Protein AF-A0A845GDM6-F1 (afdb_monomer_lite)

Foldseek 3Di:
DDDDDDDDADFDDADPVLVVLLVVLCVVLVHDDDDDGDPDDDVQSVCSVPDGDDDDDFDWPPRRDPPDPNTDHDPVSVVSVVSSVVSSVVPPDDDPDPPPPPD

Organism: NCBI:txid2692166

pLDDT: mean 91.73, std 13.09, range [37.19, 98.62]

Radius of gyration: 16.78 Å; chains: 1; bounding box: 31×36×49 Å

Secondary structure (DSSP, 8-state):
------------PPPHHHHHHHHHHHHHTTPPP------S--HHHHHTTTS---------STTT--SSTT----HHHHHHHHHHHHHHHHT----S-------

Sequence (103 aa):
VQVRQTHEARSVPCAPALCGQLEAALQRAGLPLRRLPSGAGHDAMVMAARTDMAMLFVRCGNGGISHNPLETMTAEDAALAARVVSDFIEHFQPSGNDKDYTA

Structure (mmCIF, N/CA/C/O backbone):
data_AF-A0A845GDM6-F1
#
_entry.id   AF-A0A845GDM6-F1
#
loop_
_atom_site.group_PDB
_atom_site.id
_atom_site.type_symbol
_atom_site.label_atom_id
_atom_site.label_alt_id
_atom_site.label_comp_id
_atom_site.label_asym_id
_atom_site.label_entity_id
_atom_site.label_seq_id
_atom_site.pdbx_PDB_ins_code
_atom_site.Cartn_x
_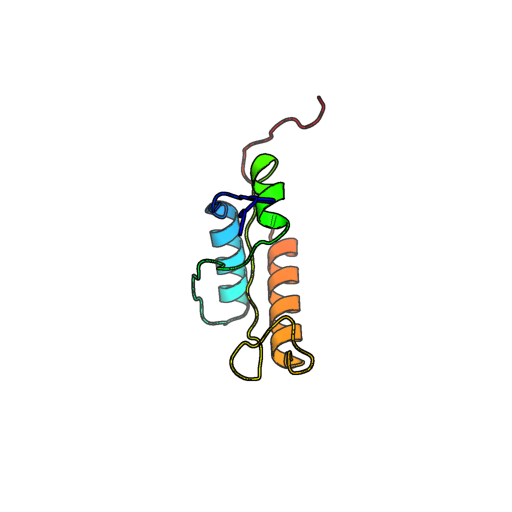atom_site.Cartn_y
_atom_site.Cartn_z
_atom_site.occupancy
_atom_site.B_iso_or_equiv
_atom_site.auth_seq_id
_atom_site.auth_comp_id
_atom_sit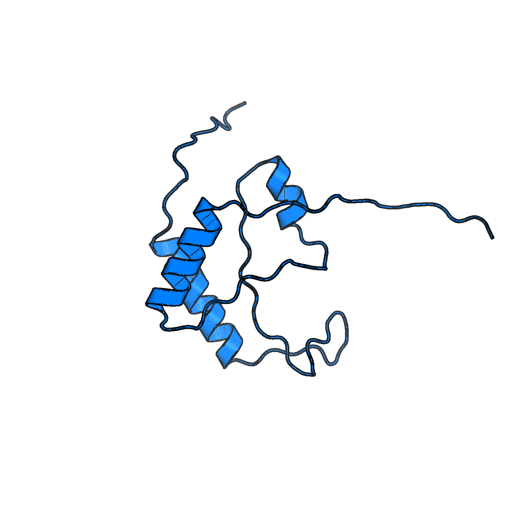e.auth_asym_id
_atom_site.auth_atom_id
_atom_site.pdbx_PDB_model_num
ATOM 1 N N . VAL A 1 1 ? -13.404 -22.088 -30.456 1.00 75.94 1 VAL A N 1
ATOM 2 C CA . VAL A 1 1 ? -12.640 -22.009 -29.187 1.00 75.94 1 VAL A CA 1
ATOM 3 C C . VAL A 1 1 ? -13.639 -22.071 -28.039 1.00 75.94 1 VAL A C 1
ATOM 5 O O . VAL A 1 1 ? -14.599 -21.316 -28.091 1.00 75.94 1 VAL A O 1
ATOM 8 N N . GLN A 1 2 ? -13.481 -22.984 -27.072 1.00 86.50 2 GLN A N 1
ATOM 9 C CA . GLN A 1 2 ? -14.282 -22.988 -25.836 1.00 86.50 2 GLN A CA 1
ATOM 10 C C . GLN A 1 2 ? -13.538 -22.194 -24.761 1.00 86.50 2 GLN A C 1
ATOM 12 O O . GLN A 1 2 ? -12.368 -22.463 -24.499 1.00 86.50 2 GLN A O 1
ATOM 17 N N . VAL A 1 3 ? -14.213 -21.222 -24.151 1.00 91.25 3 VAL A N 1
ATOM 18 C CA . VAL A 1 3 ? -13.692 -20.463 -23.010 1.00 91.25 3 VAL A CA 1
ATOM 19 C C . VAL A 1 3 ? -14.237 -21.103 -21.737 1.00 91.25 3 VAL A C 1
ATOM 21 O O . VAL A 1 3 ? -15.447 -21.272 -21.604 1.00 91.25 3 VAL A O 1
ATOM 24 N N . ARG A 1 4 ? -13.351 -21.473 -20.809 1.00 94.06 4 ARG A N 1
ATOM 25 C CA . ARG A 1 4 ? -13.710 -22.001 -19.486 1.00 94.06 4 ARG A CA 1
ATOM 26 C C . ARG A 1 4 ? -13.233 -21.024 -18.420 1.00 94.06 4 ARG A C 1
ATOM 28 O O . ARG A 1 4 ? -12.035 -20.791 -18.300 1.00 94.06 4 ARG A O 1
ATOM 35 N N . GLN A 1 5 ? -14.164 -20.496 -17.633 1.00 92.88 5 GLN A N 1
ATOM 36 C CA . GLN A 1 5 ? -13.845 -19.675 -16.470 1.00 92.88 5 GLN A CA 1
ATOM 37 C C . GLN A 1 5 ? -13.227 -20.556 -15.377 1.00 92.88 5 GLN A C 1
ATOM 39 O O . GLN A 1 5 ? -13.808 -21.567 -14.980 1.00 92.88 5 GLN A O 1
ATOM 44 N N . THR A 1 6 ? -12.028 -20.199 -14.924 1.00 94.00 6 THR A N 1
ATOM 45 C CA . THR A 1 6 ? -11.295 -20.922 -13.872 1.00 94.00 6 THR A CA 1
ATOM 46 C C . THR A 1 6 ? -11.370 -20.222 -12.521 1.00 94.00 6 THR A C 1
ATOM 48 O O . THR A 1 6 ? -11.271 -20.887 -11.494 1.00 94.00 6 THR A O 1
ATOM 51 N N . HIS A 1 7 ? -11.556 -18.901 -12.506 1.00 88.56 7 HIS A N 1
ATOM 52 C CA . HIS A 1 7 ? -11.569 -18.100 -11.289 1.00 88.56 7 HIS A CA 1
ATOM 53 C C . HIS A 1 7 ? -12.430 -16.842 -11.457 1.00 88.56 7 HIS A C 1
ATOM 55 O O . HIS A 1 7 ? -12.470 -16.251 -12.534 1.00 88.56 7 HIS A O 1
ATOM 61 N N . GLU A 1 8 ? -13.094 -16.441 -10.375 1.00 89.88 8 GLU A N 1
ATOM 62 C CA . GLU A 1 8 ? -13.775 -15.157 -10.220 1.00 89.88 8 GLU A CA 1
ATOM 63 C C . GLU A 1 8 ? -13.732 -14.768 -8.740 1.00 89.88 8 GLU A C 1
ATOM 65 O O . GLU A 1 8 ? -13.993 -15.597 -7.866 1.00 89.88 8 GLU A O 1
ATOM 70 N N . ALA A 1 9 ? -13.406 -13.508 -8.463 1.00 89.06 9 ALA A N 1
ATOM 71 C CA . ALA A 1 9 ? -13.406 -12.946 -7.121 1.00 89.06 9 ALA A CA 1
ATOM 72 C C . ALA A 1 9 ? -14.055 -11.561 -7.146 1.00 89.06 9 ALA A C 1
ATOM 74 O O . ALA A 1 9 ? -13.831 -10.767 -8.060 1.00 89.06 9 ALA A O 1
ATOM 75 N N . ARG A 1 10 ? -14.865 -11.265 -6.126 1.00 90.62 10 ARG A N 1
ATOM 76 C CA . ARG A 1 10 ? -15.479 -9.944 -5.953 1.00 90.62 10 ARG A CA 1
ATOM 77 C C . ARG A 1 10 ? -14.472 -8.976 -5.341 1.00 90.62 10 ARG A C 1
ATOM 79 O O . ARG A 1 10 ? -13.655 -9.378 -4.517 1.00 90.62 10 ARG A O 1
ATOM 86 N N . SER A 1 11 ? -14.578 -7.692 -5.680 1.00 93.25 11 SER A N 1
ATOM 87 C CA . SER A 1 11 ? -13.870 -6.636 -4.952 1.00 93.25 11 SER A CA 1
ATOM 88 C C . SER A 1 11 ? -14.321 -6.601 -3.493 1.00 93.25 11 SER A C 1
ATOM 90 O O . SER A 1 11 ? -15.519 -6.724 -3.221 1.00 93.25 11 SER A O 1
ATOM 92 N N . VAL A 1 12 ? -13.391 -6.355 -2.573 1.00 95.06 12 VAL A N 1
ATOM 93 C CA . VAL A 1 12 ? -13.692 -6.201 -1.146 1.00 95.06 12 VAL A CA 1
ATOM 94 C C . VAL A 1 12 ? -13.280 -4.812 -0.646 1.00 95.06 12 VAL A C 1
ATOM 96 O O . VAL A 1 12 ? -12.235 -4.301 -1.057 1.00 95.06 12 VAL A O 1
ATOM 99 N N . PRO A 1 13 ? -14.083 -4.168 0.217 1.00 95.94 13 PRO A N 1
ATOM 100 C CA . PRO A 1 13 ? -13.684 -2.923 0.855 1.00 95.94 13 PRO A CA 1
ATOM 101 C C . PRO A 1 13 ? -12.670 -3.191 1.974 1.00 95.94 13 PRO A C 1
ATOM 103 O O . PRO A 1 13 ? -12.802 -4.155 2.726 1.00 95.94 13 PRO A O 1
ATOM 106 N N . CYS A 1 14 ? -11.693 -2.297 2.126 1.00 96.81 14 CYS A N 1
ATOM 107 C CA . CYS A 1 14 ? -10.884 -2.247 3.342 1.00 96.81 14 CYS A CA 1
ATOM 108 C C . CYS A 1 14 ? -11.738 -1.760 4.525 1.00 96.81 14 CYS A C 1
ATOM 110 O O . CYS A 1 14 ? -12.643 -0.937 4.352 1.00 96.81 14 CYS A O 1
ATOM 112 N N . ALA A 1 15 ? -11.419 -2.223 5.733 1.00 96.56 15 ALA A N 1
ATOM 113 C CA . ALA A 1 15 ? -12.084 -1.806 6.959 1.00 96.56 15 ALA A CA 1
ATOM 114 C C . ALA A 1 15 ? -11.786 -0.320 7.254 1.00 96.56 15 ALA A C 1
ATOM 116 O O . ALA A 1 15 ? -10.617 0.037 7.433 1.00 96.56 15 ALA A O 1
ATOM 117 N N . PRO A 1 16 ? -12.807 0.558 7.366 1.00 95.56 16 PRO A N 1
ATOM 118 C CA . PRO A 1 16 ? -12.589 1.991 7.575 1.00 95.56 16 PRO A CA 1
ATOM 119 C C . PRO A 1 16 ? -11.759 2.319 8.820 1.00 95.56 16 PRO A C 1
ATOM 121 O O . PRO A 1 16 ? -10.939 3.234 8.782 1.00 95.56 16 PRO A O 1
ATOM 124 N N . ALA A 1 17 ? -11.931 1.550 9.900 1.00 95.88 17 ALA A N 1
ATOM 125 C CA . ALA A 1 17 ? -11.170 1.722 11.135 1.00 95.88 17 ALA A CA 1
ATOM 126 C C . ALA A 1 17 ? -9.666 1.472 10.928 1.00 95.88 17 ALA A C 1
ATOM 128 O O . ALA A 1 17 ? -8.844 2.275 11.366 1.00 95.88 17 ALA A O 1
ATOM 129 N N . LEU A 1 18 ? -9.304 0.405 10.209 1.00 97.00 18 LEU A N 1
ATOM 130 C CA . LEU A 1 18 ? -7.907 0.082 9.916 1.00 97.00 18 LEU A CA 1
ATOM 131 C C . LEU A 1 18 ? -7.289 1.064 8.917 1.00 97.00 18 LEU A C 1
ATOM 133 O O . LEU A 1 18 ? -6.145 1.476 9.094 1.00 97.00 18 LEU A O 1
ATOM 137 N N . CYS A 1 19 ? -8.052 1.503 7.910 1.00 97.31 19 CYS A N 1
ATOM 138 C CA . CYS A 1 19 ? -7.617 2.577 7.017 1.00 97.31 19 CYS A CA 1
ATOM 139 C C . CYS A 1 19 ? -7.325 3.868 7.791 1.00 97.31 19 CYS A C 1
ATOM 141 O O . CYS A 1 19 ? -6.273 4.462 7.587 1.00 97.31 19 CYS A O 1
ATOM 143 N N . GLY A 1 20 ? -8.207 4.276 8.710 1.00 97.44 20 GLY A N 1
ATOM 144 C CA . GLY A 1 20 ? -7.991 5.463 9.544 1.00 97.44 20 GLY A CA 1
ATOM 145 C C . GLY A 1 20 ? -6.748 5.356 10.433 1.00 97.44 20 GLY A C 1
ATOM 146 O O . GLY A 1 20 ? -6.024 6.332 10.614 1.00 97.44 20 GLY A O 1
ATOM 147 N N . GLN A 1 21 ? -6.446 4.162 10.942 1.00 98.00 21 GLN A N 1
ATOM 148 C CA . GLN A 1 21 ? -5.230 3.925 11.721 1.00 98.00 21 GLN A CA 1
ATOM 149 C C . GLN A 1 21 ? -3.954 3.964 10.862 1.00 98.00 21 GLN A C 1
ATOM 151 O O . GLN A 1 21 ? -2.965 4.567 11.280 1.00 98.00 21 GLN A O 1
ATOM 156 N N . LEU A 1 22 ? -3.969 3.402 9.645 1.00 98.12 22 LEU A N 1
ATOM 157 C CA . LEU A 1 22 ? -2.860 3.555 8.689 1.00 98.12 22 LEU A CA 1
ATOM 158 C C . LEU A 1 22 ? -2.661 5.019 8.272 1.00 98.12 22 LEU A C 1
ATOM 160 O O . LEU A 1 22 ? -1.531 5.474 8.113 1.00 98.12 22 LEU A O 1
ATOM 164 N N . GLU A 1 23 ? -3.747 5.775 8.123 1.00 98.19 23 GLU A N 1
ATOM 165 C CA . GLU A 1 23 ? -3.695 7.212 7.844 1.00 98.19 23 GLU A CA 1
ATOM 166 C C . GLU A 1 23 ? -3.034 7.991 8.973 1.00 98.19 23 GLU A C 1
ATOM 168 O O . GLU A 1 23 ? -2.177 8.833 8.709 1.00 98.19 23 GLU A O 1
ATOM 173 N N . ALA A 1 24 ? -3.373 7.677 10.223 1.00 98.25 24 ALA A N 1
ATOM 174 C CA . ALA A 1 24 ? -2.714 8.268 11.379 1.00 98.25 24 ALA A CA 1
ATOM 175 C C . ALA A 1 24 ? -1.209 7.944 11.398 1.00 98.25 24 ALA A C 1
ATOM 177 O O . ALA A 1 24 ? -0.403 8.823 11.705 1.00 98.25 24 ALA A O 1
ATOM 178 N N . ALA A 1 25 ? -0.816 6.725 11.011 1.00 98.44 25 ALA A N 1
ATOM 179 C CA . ALA A 1 25 ? 0.593 6.345 10.910 1.00 98.44 25 ALA A CA 1
ATOM 180 C C . ALA A 1 25 ? 1.340 7.124 9.811 1.00 98.44 25 ALA A C 1
ATOM 182 O O . ALA A 1 25 ? 2.428 7.658 10.037 1.00 98.44 25 ALA A O 1
ATOM 183 N N . LEU A 1 26 ? 0.725 7.288 8.635 1.00 98.19 26 LEU A N 1
ATOM 184 C CA . LEU A 1 26 ? 1.259 8.136 7.562 1.00 98.19 26 LEU A CA 1
ATOM 185 C C . LEU A 1 26 ? 1.413 9.599 8.006 1.00 98.19 26 LEU A C 1
ATOM 187 O O . LEU A 1 26 ? 2.436 10.223 7.722 1.00 98.19 26 LEU A O 1
ATOM 191 N N . GLN A 1 27 ? 0.431 10.133 8.738 1.00 97.88 27 GLN A N 1
ATOM 192 C CA . GLN A 1 27 ? 0.472 11.494 9.276 1.00 97.88 27 GLN A CA 1
ATOM 193 C C . GLN A 1 27 ? 1.609 11.679 10.287 1.00 97.88 27 GLN A C 1
ATOM 195 O O . GLN A 1 27 ? 2.355 12.652 10.177 1.00 97.88 27 GLN A O 1
ATOM 200 N N . ARG A 1 28 ? 1.795 10.741 11.228 1.00 98.00 28 ARG A N 1
ATOM 201 C CA . ARG A 1 28 ? 2.926 10.763 12.177 1.00 98.00 28 ARG A CA 1
ATOM 202 C C . ARG A 1 28 ? 4.278 10.684 11.471 1.00 98.00 28 ARG A C 1
ATOM 204 O O . ARG A 1 28 ? 5.235 11.323 11.902 1.00 98.00 28 ARG A O 1
ATOM 211 N N . ALA A 1 29 ? 4.352 9.949 10.362 1.00 97.25 29 ALA A N 1
ATOM 212 C CA . ALA A 1 29 ? 5.545 9.875 9.525 1.00 97.25 29 ALA A CA 1
ATOM 213 C C . ALA A 1 29 ? 5.782 11.133 8.661 1.00 97.25 29 ALA A C 1
ATOM 215 O O . ALA A 1 29 ? 6.842 11.239 8.044 1.00 97.25 29 ALA A O 1
ATOM 216 N N . GLY A 1 30 ? 4.832 12.077 8.612 1.00 97.81 30 GLY A N 1
ATOM 217 C CA . GLY A 1 30 ? 4.909 13.279 7.777 1.00 97.81 30 GLY A CA 1
ATOM 218 C C . GLY A 1 30 ? 4.747 12.999 6.280 1.00 97.81 30 GLY A C 1
ATOM 219 O O . GLY A 1 30 ? 5.252 13.760 5.456 1.00 97.81 30 GLY A O 1
ATOM 220 N N . LEU A 1 31 ? 4.082 11.897 5.918 1.00 97.31 31 LEU A N 1
ATOM 221 C CA . LEU A 1 31 ? 3.934 11.448 4.535 1.00 97.31 31 LEU A CA 1
ATOM 222 C C . LEU A 1 31 ? 2.589 11.878 3.932 1.00 97.31 31 LEU A C 1
ATOM 224 O O . LEU A 1 31 ? 1.574 11.931 4.632 1.00 97.31 31 LEU A O 1
ATOM 228 N N . PRO A 1 32 ? 2.544 12.163 2.618 1.00 95.31 32 PRO A N 1
ATOM 229 C CA . PRO A 1 32 ? 1.298 12.500 1.947 1.00 95.31 32 PRO A CA 1
ATOM 230 C C . PRO A 1 32 ? 0.350 11.297 1.912 1.00 95.31 32 PRO A C 1
ATOM 232 O O . PRO A 1 32 ? 0.751 10.172 1.615 1.00 95.31 32 PRO A O 1
ATOM 235 N N . LEU A 1 33 ? -0.937 11.557 2.140 1.00 94.88 33 LEU A N 1
ATOM 236 C CA . LEU A 1 33 ? -1.984 10.546 2.058 1.00 94.88 33 LEU A CA 1
ATOM 237 C C . LEU A 1 33 ? -2.606 10.503 0.660 1.00 94.88 33 LEU A C 1
ATOM 239 O O . LEU A 1 33 ? -3.063 11.516 0.129 1.00 94.88 33 LEU A O 1
ATOM 243 N N . ARG A 1 34 ? -2.715 9.296 0.101 1.00 95.19 34 ARG A N 1
ATOM 244 C CA . ARG A 1 34 ? -3.550 9.010 -1.066 1.00 95.19 34 ARG A CA 1
ATOM 245 C C . ARG A 1 34 ? -4.316 7.710 -0.850 1.00 95.19 34 ARG A C 1
ATOM 247 O O . ARG A 1 34 ? -3.709 6.672 -0.618 1.00 95.19 34 ARG A O 1
ATOM 254 N N . ARG A 1 35 ? -5.642 7.761 -0.991 1.00 95.81 35 ARG A N 1
ATOM 255 C CA . ARG A 1 35 ? -6.486 6.561 -1.056 1.00 95.81 35 ARG A CA 1
ATOM 256 C C . ARG A 1 35 ? -6.554 6.066 -2.496 1.00 95.81 35 ARG A C 1
ATOM 258 O O . ARG A 1 35 ? -6.845 6.852 -3.396 1.00 95.81 35 ARG A O 1
ATOM 265 N N . LEU A 1 36 ? -6.287 4.781 -2.700 1.00 95.69 36 LEU A N 1
ATOM 266 C CA . LEU A 1 36 ? -6.322 4.122 -4.003 1.00 95.69 36 LEU A CA 1
ATOM 267 C C . LEU A 1 36 ? -7.069 2.788 -3.883 1.00 95.69 36 LEU A C 1
ATOM 269 O O . LEU A 1 36 ? -6.840 2.071 -2.908 1.00 95.69 36 LEU A O 1
ATOM 273 N N . PRO A 1 37 ? -7.930 2.423 -4.849 1.00 95.69 37 PRO A N 1
ATOM 274 C CA . PRO A 1 37 ? -8.372 1.041 -4.974 1.00 95.69 37 PRO A CA 1
ATOM 275 C C . PRO A 1 37 ? -7.207 0.164 -5.463 1.00 95.69 37 PRO A C 1
ATOM 277 O O . PRO A 1 37 ? -6.425 0.598 -6.312 1.00 95.69 37 PRO A O 1
ATOM 280 N N . SER A 1 38 ? -7.112 -1.079 -4.977 1.00 95.81 38 SER A N 1
ATOM 281 C CA . SER A 1 38 ? -6.240 -2.075 -5.613 1.00 95.81 38 SER A CA 1
ATOM 282 C C . SER A 1 38 ? -6.936 -2.671 -6.835 1.00 95.81 38 SER A C 1
ATOM 284 O O . SER A 1 38 ? -8.077 -3.121 -6.741 1.00 95.81 38 SER A O 1
ATOM 286 N N . GLY A 1 39 ? -6.246 -2.670 -7.978 1.00 92.38 39 GLY A N 1
ATOM 287 C CA . GLY A 1 39 ? -6.707 -3.339 -9.198 1.00 92.38 39 GLY A CA 1
ATOM 288 C C . GLY A 1 39 ? -6.321 -4.820 -9.276 1.00 92.38 39 GLY A C 1
ATOM 289 O O . GLY A 1 39 ? -6.830 -5.526 -10.143 1.00 92.38 39 GLY A O 1
ATOM 290 N N . ALA A 1 40 ? -5.429 -5.288 -8.398 1.00 93.12 40 ALA A N 1
ATOM 291 C CA . ALA A 1 40 ? -4.930 -6.658 -8.383 1.00 93.12 40 ALA A CA 1
ATOM 292 C C . ALA A 1 40 ? -5.539 -7.470 -7.232 1.00 93.12 40 ALA A C 1
ATOM 294 O O . ALA A 1 40 ? -5.942 -6.931 -6.199 1.00 93.12 40 ALA A O 1
ATOM 295 N N . GLY A 1 41 ? -5.574 -8.791 -7.418 1.00 92.38 41 GLY A N 1
ATOM 296 C CA . GLY A 1 41 ? -5.899 -9.726 -6.350 1.00 92.38 41 GLY A CA 1
ATOM 297 C C . GLY A 1 41 ? -4.788 -9.781 -5.302 1.00 92.38 41 GLY A C 1
ATOM 298 O O . GLY A 1 41 ? -3.616 -9.875 -5.657 1.00 92.38 41 GLY A O 1
ATOM 299 N N . HIS A 1 42 ? -5.156 -9.767 -4.022 1.00 95.81 42 HIS A N 1
ATOM 300 C CA . HIS A 1 42 ? -4.235 -9.981 -2.901 1.00 95.81 42 HIS A CA 1
ATOM 301 C C . HIS A 1 42 ? -4.864 -10.925 -1.881 1.00 95.81 42 HIS A C 1
ATOM 303 O O . HIS A 1 42 ? -6.089 -10.979 -1.769 1.00 95.81 42 HIS A O 1
ATOM 309 N N . ASP A 1 43 ? -4.048 -11.589 -1.064 1.00 95.62 43 ASP A N 1
ATOM 310 C CA . ASP A 1 43 ? -4.541 -12.473 0.003 1.00 95.62 43 ASP A CA 1
ATOM 311 C C . ASP A 1 43 ? -5.465 -11.748 0.990 1.00 95.62 43 ASP A C 1
ATOM 313 O O . ASP A 1 43 ? -6.403 -12.339 1.524 1.00 95.62 43 ASP A O 1
ATOM 317 N N . ALA A 1 44 ? -5.277 -10.433 1.158 1.00 94.75 44 ALA A N 1
ATOM 318 C CA . ALA A 1 44 ? -6.181 -9.5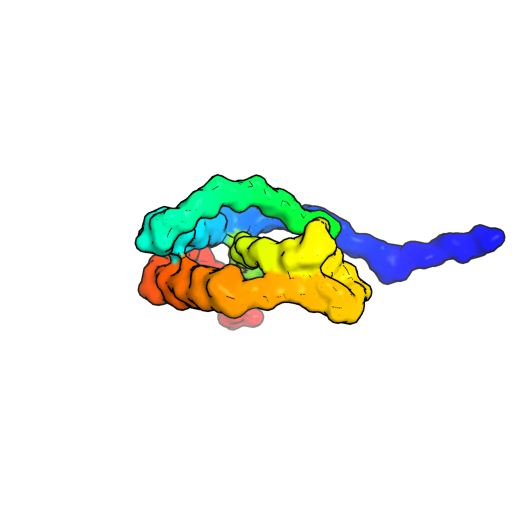68 1.913 1.00 94.75 44 ALA A CA 1
ATOM 319 C C . ALA A 1 44 ? -7.650 -9.707 1.467 1.00 94.75 44 ALA A C 1
ATOM 321 O O . ALA A 1 44 ? -8.553 -9.649 2.299 1.00 94.75 44 ALA A O 1
ATOM 322 N N . MET A 1 45 ? -7.896 -9.965 0.176 1.00 94.81 45 MET A N 1
ATOM 323 C CA . MET A 1 45 ? -9.243 -10.184 -0.351 1.00 94.81 45 MET A CA 1
ATOM 324 C C . MET A 1 45 ? -9.898 -11.451 0.196 1.00 94.81 45 MET A C 1
ATOM 326 O O . MET A 1 45 ? -11.099 -11.463 0.452 1.00 94.81 45 MET A O 1
ATOM 330 N N . VAL A 1 46 ? -9.110 -12.506 0.407 1.00 93.19 46 VAL A N 1
ATOM 331 C CA . VAL A 1 46 ? -9.575 -13.744 1.042 1.00 93.19 46 VAL A CA 1
ATOM 332 C C . VAL A 1 46 ? -9.755 -13.525 2.545 1.00 93.19 46 VAL A C 1
ATOM 334 O O . VAL A 1 46 ? -10.768 -13.933 3.117 1.00 93.19 46 VAL A O 1
ATOM 337 N N . MET A 1 47 ? -8.809 -12.825 3.178 1.00 94.06 47 MET A N 1
ATOM 338 C CA . MET A 1 47 ? -8.842 -12.524 4.613 1.00 94.06 47 MET A CA 1
ATOM 339 C C . MET A 1 47 ? -10.037 -11.658 5.019 1.00 94.06 47 MET A C 1
ATOM 341 O O . MET A 1 47 ? -10.558 -11.847 6.117 1.00 94.06 47 MET A O 1
ATOM 345 N N . ALA A 1 48 ? -10.530 -10.791 4.128 1.00 92.75 48 ALA A N 1
ATOM 346 C CA . ALA A 1 48 ? -11.700 -9.941 4.360 1.00 92.75 48 ALA A CA 1
ATOM 347 C C . ALA A 1 48 ? -12.975 -10.724 4.733 1.00 92.75 48 ALA A C 1
ATOM 349 O O . ALA A 1 48 ? -13.879 -10.181 5.362 1.00 92.75 48 ALA A O 1
ATOM 350 N N . ALA A 1 49 ? -13.064 -12.011 4.372 1.00 90.69 49 ALA A N 1
ATOM 351 C CA . ALA A 1 49 ? -14.180 -12.863 4.780 1.00 90.69 49 ALA A CA 1
ATOM 352 C C . ALA A 1 49 ? -14.119 -13.272 6.263 1.00 90.69 49 ALA A C 1
ATOM 354 O O . ALA A 1 49 ? -15.117 -13.749 6.803 1.00 90.69 49 ALA A O 1
ATOM 355 N N . ARG A 1 50 ? -12.951 -13.148 6.905 1.00 92.56 50 ARG A N 1
ATOM 356 C CA . ARG A 1 50 ? -12.697 -13.619 8.271 1.00 92.56 50 ARG A CA 1
ATOM 357 C C . ARG A 1 50 ? -12.400 -12.493 9.229 1.00 92.56 50 ARG A C 1
ATOM 359 O O . ARG A 1 50 ? -12.953 -12.518 10.314 1.00 92.56 50 ARG A O 1
ATOM 366 N N . THR A 1 51 ? -11.603 -11.516 8.827 1.00 93.06 51 THR A N 1
ATOM 367 C CA . THR A 1 51 ? -11.167 -10.424 9.695 1.00 93.06 51 THR A CA 1
ATOM 368 C C . THR A 1 51 ? -11.135 -9.098 8.944 1.00 93.06 51 THR A C 1
ATOM 370 O O . THR A 1 51 ? -11.171 -9.063 7.711 1.00 93.06 51 THR A O 1
ATOM 373 N N . ASP A 1 52 ? -11.063 -8.006 9.700 1.00 94.25 52 ASP A N 1
ATOM 374 C CA . ASP A 1 52 ? -10.841 -6.675 9.154 1.00 94.25 52 ASP A CA 1
ATOM 375 C C . ASP A 1 52 ? -9.470 -6.618 8.461 1.00 94.25 52 ASP A C 1
ATOM 377 O O . ASP A 1 52 ? -8.479 -7.172 8.940 1.00 94.25 52 ASP A O 1
ATOM 381 N N . MET A 1 53 ? -9.398 -5.925 7.325 1.00 95.56 53 MET A N 1
ATOM 382 C CA . MET A 1 53 ? -8.158 -5.754 6.566 1.00 95.56 53 MET A CA 1
ATOM 383 C C . MET A 1 53 ? -8.011 -4.318 6.060 1.00 95.56 53 MET A C 1
ATOM 385 O O . MET A 1 53 ? -8.994 -3.657 5.728 1.00 95.56 53 MET A O 1
ATOM 389 N N . ALA A 1 54 ? -6.770 -3.844 5.974 1.00 97.00 54 ALA A N 1
ATOM 390 C CA . ALA A 1 54 ? -6.366 -2.648 5.237 1.00 97.00 54 ALA A CA 1
ATOM 391 C C . ALA A 1 54 ? -5.033 -2.927 4.530 1.00 97.00 54 ALA A C 1
ATOM 393 O O . ALA A 1 54 ? -4.314 -3.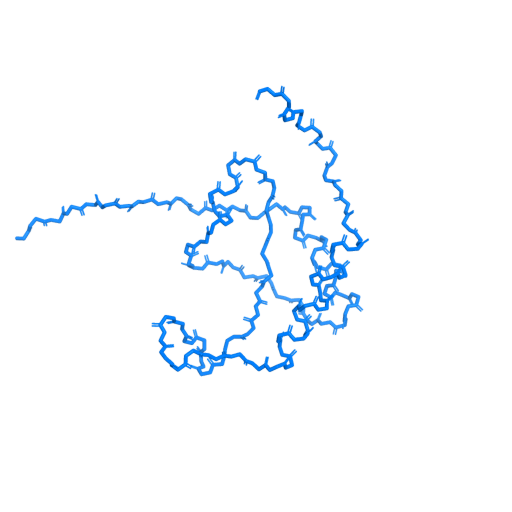854 4.901 1.00 97.00 54 ALA A O 1
ATOM 394 N N . MET A 1 55 ? -4.712 -2.151 3.498 1.00 97.81 55 MET A N 1
ATOM 395 C CA . MET A 1 55 ? -3.462 -2.286 2.750 1.00 97.81 55 MET A CA 1
ATOM 396 C C . MET A 1 55 ? -2.724 -0.953 2.695 1.00 97.81 55 MET A C 1
ATOM 398 O O . MET A 1 55 ? -3.342 0.095 2.508 1.00 97.81 55 MET A O 1
ATOM 402 N N . LEU A 1 56 ? -1.398 -1.015 2.804 1.00 97.88 56 LEU A N 1
ATOM 403 C CA . LEU A 1 56 ? -0.500 0.093 2.501 1.00 97.88 56 LEU A CA 1
ATOM 404 C C . LEU A 1 56 ? 0.143 -0.161 1.136 1.00 97.88 56 LEU A C 1
ATOM 406 O O . LEU A 1 56 ? 0.734 -1.216 0.914 1.00 97.88 56 LEU A O 1
ATOM 410 N N . PHE A 1 57 ? 0.032 0.803 0.228 1.00 97.44 57 PHE A N 1
ATOM 411 C CA . PHE A 1 57 ? 0.720 0.761 -1.060 1.00 97.44 57 PHE A CA 1
ATOM 412 C C . PHE A 1 57 ? 2.047 1.505 -0.993 1.00 97.44 57 PHE A C 1
ATOM 414 O O . PHE A 1 57 ? 2.153 2.566 -0.380 1.00 97.44 57 PHE A O 1
ATOM 421 N N . VAL A 1 58 ? 3.035 0.955 -1.691 1.00 96.19 58 VAL A N 1
ATOM 422 C CA . VAL A 1 58 ? 4.365 1.538 -1.858 1.00 96.19 58 VAL A CA 1
ATOM 423 C C . VAL A 1 58 ? 4.585 1.794 -3.342 1.00 96.19 58 VAL A C 1
ATOM 425 O O . VAL A 1 58 ? 4.075 1.059 -4.189 1.00 96.19 58 VAL A O 1
ATOM 428 N N . ARG A 1 59 ? 5.306 2.866 -3.677 1.00 95.50 59 ARG A N 1
ATOM 429 C CA . ARG A 1 59 ? 5.611 3.181 -5.074 1.00 95.50 59 ARG A CA 1
ATOM 430 C C . ARG A 1 59 ? 6.459 2.068 -5.680 1.00 95.50 59 ARG A C 1
ATOM 432 O O . ARG A 1 59 ? 7.469 1.668 -5.108 1.00 95.50 59 ARG A O 1
ATOM 439 N N . CYS A 1 60 ? 6.065 1.631 -6.868 1.00 95.94 60 CYS A N 1
ATOM 440 C CA . CYS A 1 60 ? 6.882 0.775 -7.709 1.00 95.94 60 CYS A CA 1
ATOM 441 C C . CYS A 1 60 ? 7.546 1.638 -8.792 1.00 95.94 60 CYS A C 1
ATOM 443 O O . CYS A 1 60 ? 6.918 2.534 -9.367 1.00 95.94 60 CYS A O 1
ATOM 445 N N . GLY A 1 61 ? 8.838 1.414 -9.024 1.00 95.38 61 GLY A N 1
ATOM 446 C CA . GLY A 1 61 ? 9.615 2.121 -10.035 1.00 95.38 61 GLY A CA 1
ATOM 447 C C . GLY A 1 61 ? 9.224 1.719 -11.457 1.00 95.38 61 GLY A C 1
ATOM 448 O O . GLY A 1 61 ? 8.255 0.998 -11.684 1.00 95.38 61 GLY A O 1
ATOM 449 N N . ASN A 1 62 ? 9.970 2.221 -12.442 1.00 95.81 62 ASN A N 1
ATOM 450 C CA . ASN A 1 62 ? 9.777 1.889 -13.860 1.00 95.81 62 ASN A CA 1
ATOM 451 C C . ASN A 1 62 ? 8.320 2.033 -14.345 1.00 95.81 62 ASN A C 1
ATOM 453 O O . ASN A 1 62 ? 7.839 1.242 -15.147 1.00 95.81 62 ASN A O 1
ATOM 457 N N . GLY A 1 63 ? 7.609 3.052 -13.851 1.00 94.69 63 GLY A N 1
ATOM 458 C CA . GLY A 1 63 ? 6.219 3.322 -14.229 1.00 94.69 63 GLY A CA 1
ATOM 459 C C . GLY A 1 63 ? 5.180 2.418 -13.557 1.00 94.69 63 GLY A C 1
ATOM 460 O O . GLY A 1 63 ? 4.047 2.371 -14.026 1.00 94.69 63 GLY A O 1
ATOM 461 N N . GLY A 1 64 ? 5.535 1.718 -12.476 1.00 95.00 64 GLY A N 1
ATOM 462 C CA . GLY A 1 64 ? 4.620 0.832 -11.754 1.00 95.00 64 GLY A CA 1
ATOM 463 C C . GLY A 1 64 ? 4.486 -0.561 -12.370 1.00 95.00 64 GLY A C 1
ATOM 464 O O . GLY A 1 64 ? 3.473 -1.227 -12.163 1.00 95.00 64 GLY A O 1
ATOM 465 N N . ILE A 1 65 ? 5.477 -0.989 -13.156 1.00 95.62 65 ILE A N 1
ATOM 466 C CA . ILE A 1 65 ? 5.517 -2.330 -13.744 1.00 95.62 65 ILE A CA 1
ATOM 467 C C . ILE A 1 65 ? 5.652 -3.374 -12.627 1.00 95.62 65 ILE A C 1
ATOM 469 O O . ILE A 1 65 ? 6.535 -3.264 -11.784 1.00 95.62 65 ILE A O 1
ATOM 473 N N . SER A 1 66 ? 4.836 -4.427 -12.684 1.00 95.50 66 SER A N 1
ATOM 474 C CA . SER A 1 66 ? 4.903 -5.582 -11.781 1.00 95.50 66 SER A CA 1
ATOM 475 C C . SER A 1 66 ? 4.782 -6.897 -12.562 1.00 95.50 66 SER A C 1
ATOM 477 O O . SER A 1 66 ? 4.411 -6.881 -13.740 1.00 95.50 66 SER A O 1
ATOM 479 N N . HIS A 1 67 ? 5.138 -8.028 -11.943 1.00 95.62 67 HIS A N 1
ATOM 480 C CA . HIS A 1 67 ? 5.260 -9.347 -12.590 1.00 95.62 67 HIS A CA 1
ATOM 481 C C . HIS A 1 67 ? 6.227 -9.338 -13.784 1.00 95.62 67 HIS A C 1
ATOM 483 O O . HIS A 1 67 ? 6.040 -10.029 -14.789 1.00 95.62 67 HIS A O 1
ATOM 489 N N . ASN A 1 68 ? 7.279 -8.532 -13.679 1.00 97.38 68 ASN A N 1
ATOM 490 C CA . ASN A 1 68 ? 8.275 -8.346 -14.721 1.00 97.38 68 ASN A CA 1
ATOM 491 C C . ASN A 1 68 ? 9.665 -8.240 -14.080 1.00 97.38 68 ASN A C 1
ATOM 493 O O . ASN A 1 68 ? 9.779 -7.630 -13.023 1.00 97.38 68 ASN A O 1
ATOM 497 N N . PRO A 1 69 ? 10.740 -8.736 -14.715 1.00 97.38 69 PRO A N 1
ATOM 498 C CA . PRO A 1 69 ? 12.103 -8.560 -14.202 1.00 97.38 69 PRO A CA 1
ATOM 499 C C . PRO A 1 69 ? 12.544 -7.100 -13.995 1.00 97.38 69 PRO A C 1
ATOM 501 O O . PRO A 1 69 ? 13.503 -6.853 -13.273 1.00 97.38 69 PRO A O 1
ATOM 504 N N . LEU A 1 70 ? 11.874 -6.139 -14.639 1.00 97.25 70 LEU A N 1
ATOM 505 C CA . LEU A 1 70 ? 12.099 -4.704 -14.453 1.00 97.25 70 LEU A CA 1
ATOM 506 C C . LEU A 1 70 ? 11.308 -4.111 -13.275 1.00 97.25 70 LEU A C 1
ATOM 508 O O . LEU A 1 70 ? 11.414 -2.912 -13.026 1.00 97.25 70 LEU A O 1
ATOM 512 N N . GLU A 1 71 ? 10.506 -4.898 -12.563 1.00 97.75 71 GLU A N 1
ATOM 513 C CA . GLU A 1 71 ? 9.867 -4.471 -11.318 1.00 97.75 71 GLU A CA 1
ATOM 514 C C . GLU A 1 71 ? 10.932 -4.053 -10.299 1.00 97.75 71 GLU A C 1
ATOM 516 O O . GLU A 1 71 ? 11.933 -4.740 -10.093 1.00 97.75 71 GLU A O 1
ATOM 521 N N . THR A 1 72 ? 10.747 -2.887 -9.684 1.00 97.62 72 THR A N 1
ATOM 522 C CA . THR A 1 72 ? 11.737 -2.332 -8.759 1.00 97.62 72 THR A CA 1
ATOM 523 C C . THR A 1 72 ? 11.091 -1.437 -7.711 1.00 97.62 72 THR A C 1
ATOM 525 O O . THR A 1 72 ? 10.006 -0.892 -7.910 1.00 97.62 72 THR A O 1
ATOM 528 N N . MET A 1 73 ? 11.782 -1.261 -6.592 1.00 97.69 73 MET A N 1
ATOM 529 C CA . MET A 1 73 ? 11.412 -0.377 -5.493 1.00 97.69 73 MET A CA 1
ATOM 530 C C . MET A 1 73 ? 12.692 0.243 -4.935 1.00 97.69 73 MET A C 1
ATOM 532 O O . MET A 1 73 ? 13.729 -0.419 -4.861 1.00 97.69 73 MET A O 1
ATOM 536 N N . THR A 1 74 ? 12.638 1.515 -4.543 1.00 98.06 74 THR A N 1
ATOM 537 C CA . THR A 1 74 ? 13.797 2.169 -3.927 1.00 98.06 74 THR A CA 1
ATOM 538 C C . THR A 1 74 ? 13.956 1.728 -2.470 1.00 98.06 74 THR A C 1
ATOM 540 O O . THR A 1 74 ? 12.979 1.418 -1.787 1.00 98.06 74 THR A O 1
ATOM 543 N N . ALA A 1 75 ? 15.189 1.735 -1.960 1.00 98.25 75 ALA A N 1
ATOM 544 C CA . ALA A 1 75 ? 15.436 1.470 -0.541 1.00 98.25 75 ALA A CA 1
ATOM 545 C C . ALA A 1 75 ? 14.757 2.511 0.371 1.00 98.25 75 ALA A C 1
ATOM 547 O O . ALA A 1 75 ? 14.331 2.179 1.473 1.00 98.25 75 ALA A O 1
ATOM 548 N N . GLU A 1 76 ? 14.622 3.753 -0.103 1.00 98.12 76 GLU A N 1
ATOM 549 C CA . GLU A 1 76 ? 13.912 4.821 0.603 1.00 98.12 76 GLU A CA 1
ATOM 550 C C . GLU A 1 76 ? 12.415 4.511 0.732 1.00 98.12 76 GLU A C 1
ATOM 552 O O . GLU A 1 76 ?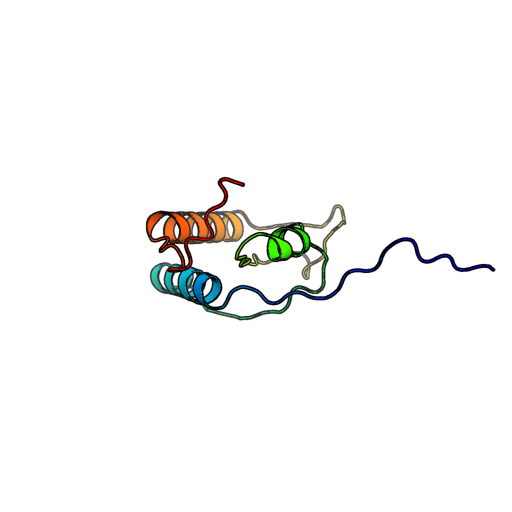 11.883 4.542 1.839 1.00 98.12 76 GLU A O 1
ATOM 557 N N . ASP A 1 77 ? 11.746 4.137 -0.364 1.00 97.62 77 ASP A N 1
ATOM 558 C CA . ASP A 1 77 ? 10.332 3.744 -0.337 1.00 97.62 77 ASP A CA 1
ATOM 559 C C . ASP A 1 77 ? 10.101 2.537 0.587 1.00 97.62 77 ASP A C 1
ATOM 561 O O . ASP A 1 77 ? 9.148 2.527 1.369 1.00 97.62 77 ASP A O 1
ATOM 565 N N . ALA A 1 78 ? 11.005 1.552 0.553 1.00 97.94 78 ALA A N 1
ATOM 566 C CA . ALA A 1 78 ? 10.959 0.392 1.441 1.00 97.94 78 ALA A CA 1
ATOM 567 C C . ALA A 1 78 ? 11.105 0.786 2.921 1.00 97.94 78 ALA A C 1
ATOM 569 O O . ALA A 1 78 ? 10.346 0.316 3.769 1.00 97.94 78 ALA A O 1
ATOM 570 N N . ALA A 1 79 ? 12.054 1.673 3.237 1.00 98.38 79 ALA A N 1
ATOM 571 C CA . ALA A 1 79 ? 12.288 2.151 4.596 1.00 98.38 79 ALA A CA 1
ATOM 572 C C . ALA A 1 79 ? 11.105 2.976 5.127 1.00 98.38 79 ALA A C 1
ATOM 574 O O . ALA A 1 79 ? 10.698 2.799 6.277 1.00 98.38 79 ALA A O 1
ATOM 575 N N . LEU A 1 80 ? 10.515 3.838 4.292 1.00 98.25 80 LEU A N 1
ATOM 576 C CA . LEU A 1 80 ? 9.313 4.598 4.642 1.00 98.25 80 LEU A CA 1
ATOM 577 C C . LEU A 1 80 ? 8.128 3.668 4.913 1.00 98.25 80 LEU A C 1
ATOM 579 O O . LEU A 1 80 ? 7.443 3.834 5.921 1.00 98.25 80 LEU A O 1
ATOM 583 N N . ALA A 1 81 ? 7.914 2.663 4.062 1.00 98.06 81 ALA A N 1
ATOM 584 C CA . ALA A 1 81 ? 6.854 1.680 4.253 1.00 98.06 81 ALA A CA 1
ATOM 585 C C . ALA A 1 81 ? 7.037 0.883 5.550 1.00 98.06 81 ALA A C 1
ATOM 587 O O . ALA A 1 81 ? 6.099 0.772 6.338 1.00 98.06 81 ALA A O 1
ATOM 588 N N . ALA A 1 82 ? 8.252 0.389 5.811 1.00 98.38 82 ALA A N 1
ATOM 589 C CA . ALA A 1 82 ? 8.572 -0.332 7.039 1.00 98.38 82 ALA A CA 1
ATOM 590 C C . ALA A 1 82 ? 8.325 0.532 8.284 1.00 98.38 82 ALA A C 1
ATOM 592 O O . ALA A 1 82 ? 7.714 0.068 9.245 1.00 98.38 82 ALA A O 1
ATOM 593 N N . ARG A 1 83 ? 8.727 1.810 8.244 1.00 98.56 83 ARG A N 1
ATOM 594 C CA . ARG A 1 83 ? 8.484 2.768 9.329 1.00 98.56 83 ARG A CA 1
ATOM 595 C C . ARG A 1 83 ? 6.991 2.965 9.596 1.00 98.56 83 ARG A C 1
ATOM 597 O O . ARG A 1 83 ? 6.582 2.927 10.750 1.00 98.56 83 ARG A O 1
ATOM 604 N N . VAL A 1 84 ? 6.189 3.157 8.547 1.00 98.62 84 VAL A N 1
ATOM 605 C CA . VAL A 1 84 ? 4.733 3.351 8.667 1.00 98.62 84 VAL A CA 1
ATOM 606 C C . VAL A 1 84 ? 4.050 2.099 9.209 1.00 98.62 84 VAL A C 1
ATOM 608 O O . VAL A 1 84 ? 3.189 2.207 10.075 1.00 98.62 84 VAL A O 1
ATOM 611 N N . VAL A 1 85 ? 4.431 0.911 8.732 1.00 98.38 85 VAL A N 1
ATOM 612 C CA . VAL A 1 85 ? 3.854 -0.351 9.218 1.00 98.38 85 VAL A CA 1
ATOM 613 C C . VAL A 1 85 ? 4.234 -0.608 10.677 1.00 98.38 85 VAL A C 1
ATOM 615 O O . VAL A 1 85 ? 3.362 -0.996 11.450 1.00 98.38 85 VAL A O 1
ATOM 618 N N . SER A 1 86 ? 5.486 -0.351 11.076 1.00 98.62 86 SER A N 1
ATOM 619 C CA . SER A 1 86 ? 5.911 -0.468 12.482 1.00 98.62 86 SER A CA 1
ATOM 620 C C . SER A 1 86 ? 5.085 0.450 13.376 1.00 98.62 86 SER A C 1
ATOM 622 O O . SER A 1 86 ? 4.468 -0.005 14.332 1.00 98.62 86 SER A O 1
ATOM 624 N N . ASP A 1 87 ? 4.986 1.727 13.005 1.00 98.62 87 ASP A N 1
ATOM 625 C CA . ASP A 1 87 ? 4.235 2.724 13.763 1.00 98.62 87 ASP A CA 1
ATOM 626 C C . ASP A 1 87 ? 2.723 2.418 13.805 1.00 98.62 87 ASP A C 1
ATOM 628 O O . ASP A 1 87 ? 2.078 2.634 14.832 1.00 98.62 87 ASP A O 1
ATOM 632 N N . PHE A 1 88 ? 2.150 1.855 12.735 1.00 98.38 88 PHE A N 1
ATOM 633 C CA . PHE A 1 88 ? 0.775 1.346 12.731 1.00 98.38 88 PHE A CA 1
ATOM 634 C C . PHE A 1 88 ? 0.581 0.199 13.732 1.00 98.38 88 PHE A C 1
ATOM 636 O O . PHE A 1 88 ? -0.397 0.216 14.475 1.00 98.38 88 PHE A O 1
ATOM 643 N N . ILE A 1 89 ? 1.500 -0.772 13.771 1.00 97.88 89 ILE A N 1
ATOM 644 C CA . ILE A 1 89 ? 1.432 -1.919 14.690 1.00 97.88 89 ILE A CA 1
ATOM 645 C C . ILE A 1 89 ? 1.606 -1.460 16.143 1.00 97.88 89 ILE A C 1
ATOM 647 O O . ILE A 1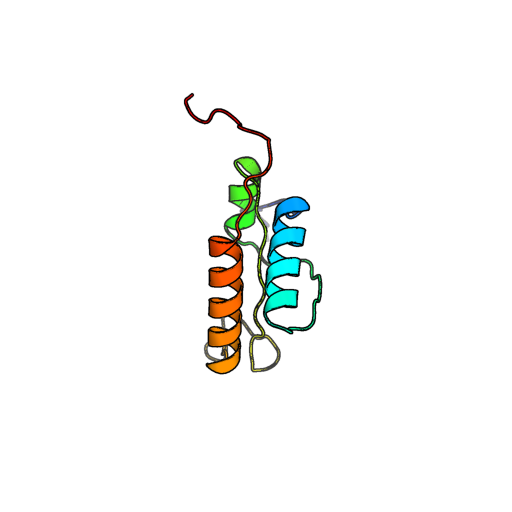 89 ? 0.840 -1.871 17.010 1.00 97.88 89 ILE A O 1
ATOM 651 N N . GLU A 1 90 ? 2.573 -0.582 16.411 1.00 98.25 90 GLU A N 1
ATOM 652 C CA . GLU A 1 90 ? 2.862 -0.050 17.752 1.00 98.25 90 GLU A CA 1
ATOM 653 C C . GLU A 1 90 ? 1.688 0.737 18.350 1.00 98.25 90 GLU A C 1
ATOM 655 O O . GLU A 1 90 ? 1.494 0.736 19.565 1.00 98.25 90 GLU A O 1
ATOM 660 N N . HIS A 1 91 ? 0.879 1.379 17.504 1.00 97.50 91 HIS A N 1
ATOM 661 C CA . HIS A 1 91 ? -0.291 2.155 17.919 1.00 97.50 91 HIS A CA 1
ATOM 662 C C . HIS A 1 91 ? -1.614 1.451 17.605 1.00 97.50 91 HIS A C 1
ATOM 664 O O . HIS A 1 91 ? -2.673 2.083 17.699 1.00 97.50 91 HIS A O 1
ATOM 670 N N . PHE A 1 92 ? -1.571 0.169 17.230 1.00 97.12 92 PHE A N 1
ATOM 671 C CA . PHE A 1 92 ? -2.741 -0.569 16.778 1.00 97.12 92 PHE A CA 1
ATOM 672 C C . PHE A 1 92 ? -3.826 -0.574 17.853 1.00 97.12 92 PHE A C 1
ATOM 674 O O . PHE A 1 92 ? -3.606 -0.983 18.993 1.00 97.12 92 PHE A O 1
ATOM 681 N N . GLN A 1 93 ? -5.014 -0.118 17.471 1.00 93.94 93 GLN A N 1
ATOM 682 C CA . GLN A 1 93 ? -6.203 -0.175 18.302 1.00 93.94 93 GLN A CA 1
ATOM 683 C C . GLN A 1 93 ? -7.129 -1.255 17.736 1.00 93.94 93 GLN A C 1
ATOM 685 O O . GLN A 1 93 ? -7.585 -1.117 16.594 1.00 93.94 93 GLN A O 1
ATOM 690 N N . PRO A 1 94 ? -7.430 -2.325 18.490 1.00 86.12 94 PRO A N 1
ATOM 691 C CA . PRO A 1 94 ? -8.379 -3.331 18.037 1.00 86.12 94 PRO A CA 1
ATOM 692 C C . PRO A 1 94 ? -9.746 -2.681 17.784 1.00 86.12 94 PRO A C 1
ATOM 694 O O . PRO A 1 94 ? -10.189 -1.811 18.540 1.00 86.12 94 PRO A O 1
ATOM 697 N N . SER A 1 95 ? -10.422 -3.077 16.703 1.00 71.88 95 SER A N 1
ATOM 698 C CA . SER A 1 95 ? -11.825 -2.712 16.518 1.00 71.88 95 SER A CA 1
ATOM 699 C C . SER A 1 95 ? -12.628 -3.351 17.658 1.00 71.88 95 SER A C 1
ATOM 701 O O . SER A 1 95 ? -12.399 -4.506 18.001 1.00 71.88 95 SER A O 1
ATOM 703 N N . GLY A 1 96 ? -13.547 -2.601 18.278 1.00 64.06 96 GLY A N 1
ATOM 704 C CA . GLY A 1 96 ? -14.329 -3.033 19.454 1.00 64.06 96 GLY A CA 1
ATOM 705 C C . GLY A 1 96 ? -15.348 -4.151 19.188 1.00 64.06 96 GLY A C 1
ATOM 706 O O . GLY A 1 96 ? -16.389 -4.197 19.833 1.00 64.06 96 GLY A O 1
ATOM 707 N N . ASN A 1 97 ? -15.082 -5.008 18.208 1.00 57.62 97 ASN A N 1
ATOM 708 C CA . ASN A 1 97 ? -15.868 -6.172 17.858 1.00 57.62 97 ASN A CA 1
ATOM 709 C C . ASN A 1 97 ? -15.009 -7.402 18.171 1.00 57.62 97 ASN A C 1
ATOM 711 O O . ASN A 1 97 ? -14.382 -7.974 17.277 1.00 57.62 97 ASN A O 1
ATOM 715 N N . ASP A 1 98 ? -14.978 -7.795 19.446 1.00 53.62 98 ASP A N 1
ATOM 716 C CA . ASP A 1 98 ? -14.552 -9.135 19.846 1.00 53.62 98 ASP A CA 1
ATOM 717 C C . ASP A 1 98 ? -15.504 -10.134 19.179 1.00 53.62 98 ASP A C 1
ATOM 719 O O . ASP A 1 98 ? -16.543 -10.523 19.714 1.00 53.62 98 ASP A O 1
ATOM 723 N N . LYS A 1 99 ? -15.187 -10.523 17.945 1.00 50.28 99 LYS A N 1
ATOM 724 C CA . LYS A 1 99 ? -15.682 -11.781 17.414 1.00 50.28 99 LYS A CA 1
ATOM 725 C C . LYS A 1 99 ? -14.904 -12.839 18.169 1.00 50.28 99 LYS A C 1
ATOM 727 O O . LYS A 1 99 ? -13.708 -12.993 17.955 1.00 50.28 99 LYS A O 1
ATOM 732 N N . ASP A 1 100 ? -15.572 -13.498 19.098 1.00 44.69 100 ASP A N 1
ATOM 733 C CA . ASP A 1 100 ? -15.026 -14.651 19.790 1.00 44.69 100 ASP A CA 1
ATOM 734 C C . ASP A 1 100 ? -14.657 -15.718 18.740 1.00 44.69 100 ASP A C 1
ATOM 736 O O . ASP A 1 100 ? -15.527 -16.328 18.119 1.00 44.69 100 ASP A O 1
ATOM 740 N N . TYR A 1 101 ? -13.360 -15.867 18.456 1.00 51.03 101 TYR A N 1
ATOM 741 C CA . TYR A 1 101 ? -12.828 -16.814 17.465 1.00 51.03 101 TYR A CA 1
ATOM 742 C C . TYR A 1 101 ? -12.600 -18.212 18.066 1.00 51.03 101 TYR A C 1
ATOM 744 O O . TYR A 1 101 ? -11.905 -19.027 17.463 1.00 51.03 101 TYR A O 1
ATOM 752 N N . THR A 1 102 ? -13.159 -18.507 19.245 1.00 37.19 102 THR A N 1
ATOM 753 C CA . THR A 1 102 ? -12.988 -19.796 19.939 1.00 37.19 102 THR A CA 1
ATOM 754 C C . THR A 1 102 ? -13.989 -20.893 19.536 1.00 37.19 102 THR A C 1
ATOM 756 O O . THR A 1 102 ? -14.191 -21.839 20.295 1.00 37.19 102 THR A O 1
ATOM 759 N N . ALA A 1 103 ? -14.583 -20.822 18.338 1.00 38.09 103 ALA A N 1
ATOM 760 C CA . ALA A 1 103 ? -15.471 -21.868 17.809 1.00 38.09 103 ALA A CA 1
ATOM 761 C C . ALA A 1 103 ? -14.754 -22.856 16.875 1.00 38.09 103 ALA A C 1
ATOM 763 O O . ALA A 1 103 ? -14.070 -22.392 15.933 1.00 38.09 103 ALA A O 1
#

InterPro domains:
  IPR002933 Peptidase M20 [PF01546] (2-90)
  IPR010158 N-carbamoyl-L-amino-acid amidohydrolase [PTHR32494] (2-93)